Protein AF-X1CWL5-F1 (afdb_monomer_lite)

Foldseek 3Di:
DDDDDDDDDDDDDDDDDDDDDDDDPPDPPPPPDDDDALAFFWWKAFPQQRFIDTEGADDDPVNLLRFKYWHPPFDDAPDPGDTDIDHACPDNVNRCVCVVVDDPPGWMWTGGPVDIDID

pLDDT: mean 70.21, std 20.64, range [24.77, 90.0]

Radius of gyration: 17.89 Å; chains: 1; bounding box: 37×39×47 Å

Sequence (119 aa):
QEKLIQVSVIETPKEETEEEKPEEETTELEVIEPPELGEAFGTIEIPAIDLKGIIYEGTEKPILKNGPGHIVGTTIPGRVGTCAISGHRTTYGAPFNKLDELFPGDKIIIETKIITKIF

InterPro domains:
  IPR005754 Sortase family [PF04203] (44-112)
  IPR005754 Sortase family [TIGR01076] (42-111)
  IPR023365 Sortase domain superfamily [G3DSA:2.40.260.10] (1-118)
  IPR023365 Sortase domain superfamily [SSF63817] (34-113)
  IPR042003 Sortase E [cd05830] (38-106)

Structure (mmCIF, N/CA/C/O backbone):
data_AF-X1CWL5-F1
#
_entry.id   AF-X1CWL5-F1
#
loop_
_atom_site.group_PDB
_atom_site.id
_atom_site.type_symbol
_atom_site.label_atom_id
_atom_site.label_alt_id
_atom_site.label_comp_id
_atom_site.label_asym_id
_atom_site.label_entity_id
_atom_site.label_seq_id
_atom_site.pdbx_PDB_ins_code
_atom_site.Cartn_x
_atom_site.Cartn_y
_atom_site.Cartn_z
_atom_site.occupancy
_atom_site.B_iso_or_equiv
_atom_site.auth_seq_id
_atom_site.auth_comp_id
_atom_site.auth_asym_id
_atom_site.auth_atom_id
_atom_site.pdbx_PDB_model_num
ATOM 1 N N . GLN A 1 1 ? -0.705 -24.514 7.207 1.00 35.69 1 GLN A N 1
ATOM 2 C CA . GLN A 1 1 ? -2.087 -24.278 6.749 1.00 35.69 1 GLN A CA 1
ATOM 3 C C . GLN A 1 1 ? -2.084 -22.961 6.000 1.00 35.69 1 GLN A C 1
ATOM 5 O O . GLN A 1 1 ? -2.079 -21.915 6.628 1.00 35.69 1 GLN A O 1
ATOM 10 N N . GLU A 1 2 ? -1.999 -23.017 4.677 1.00 31.73 2 GLU A N 1
ATOM 11 C CA . GLU A 1 2 ? -2.087 -21.853 3.794 1.00 31.73 2 GLU A CA 1
ATOM 12 C C . GLU A 1 2 ? -3.349 -22.049 2.964 1.00 31.73 2 GLU A C 1
ATOM 14 O O . GLU A 1 2 ? -3.494 -23.045 2.255 1.00 31.73 2 GLU A O 1
ATOM 19 N N . LYS A 1 3 ? -4.322 -21.159 3.153 1.00 24.77 3 LYS A N 1
ATOM 20 C CA . LYS A 1 3 ? -5.609 -21.222 2.468 1.00 24.77 3 LYS A CA 1
ATOM 21 C C . LYS A 1 3 ? -5.500 -20.364 1.213 1.00 24.77 3 LYS A C 1
ATOM 23 O O . LYS A 1 3 ? -5.749 -19.165 1.245 1.00 24.77 3 LYS A O 1
ATOM 28 N N . LEU A 1 4 ? -5.063 -20.997 0.130 1.00 25.23 4 LEU A N 1
ATOM 29 C CA . LEU A 1 4 ? -5.112 -20.443 -1.215 1.00 25.23 4 LEU A CA 1
ATOM 30 C C . LEU A 1 4 ? -6.575 -20.479 -1.674 1.00 25.23 4 LEU A C 1
ATOM 32 O O . LEU A 1 4 ? -7.150 -21.556 -1.827 1.00 25.23 4 LEU A O 1
ATOM 36 N N . ILE A 1 5 ? -7.199 -19.315 -1.843 1.00 26.83 5 ILE A N 1
ATOM 37 C CA . ILE A 1 5 ? -8.538 -19.229 -2.430 1.00 26.83 5 ILE A CA 1
ATOM 38 C C . ILE A 1 5 ? -8.346 -19.159 -3.945 1.00 26.83 5 ILE A C 1
ATOM 40 O O . ILE A 1 5 ? -8.116 -18.093 -4.505 1.00 26.83 5 ILE A O 1
ATOM 44 N N . GLN A 1 6 ? -8.379 -20.322 -4.597 1.00 25.75 6 GLN A N 1
ATOM 45 C CA . GLN A 1 6 ? -8.544 -20.414 -6.044 1.00 25.75 6 GLN A CA 1
ATOM 46 C C . GLN A 1 6 ? -10.032 -20.263 -6.362 1.00 25.75 6 GLN A C 1
ATOM 48 O O . GLN A 1 6 ? -10.840 -21.091 -5.945 1.00 25.75 6 GLN A O 1
ATOM 53 N N . VAL A 1 7 ? -10.394 -19.209 -7.092 1.00 31.45 7 VAL A N 1
ATOM 54 C CA . VAL A 1 7 ? -11.713 -19.102 -7.723 1.00 31.45 7 VAL A CA 1
ATOM 55 C C . VAL A 1 7 ? -11.551 -19.550 -9.170 1.00 31.45 7 VAL A C 1
ATOM 57 O O . VAL A 1 7 ? -10.977 -18.847 -9.996 1.00 31.45 7 VAL A O 1
ATOM 60 N N . SER A 1 8 ? -12.006 -20.769 -9.443 1.00 28.31 8 SER A N 1
ATOM 61 C CA . SER A 1 8 ? -12.115 -21.364 -10.773 1.00 28.31 8 SER A CA 1
ATOM 62 C C . SER A 1 8 ? -13.434 -20.954 -11.425 1.00 28.31 8 SER A C 1
ATOM 64 O O . SER A 1 8 ? -14.490 -21.172 -10.829 1.00 28.31 8 SER A O 1
ATOM 66 N N . VAL A 1 9 ? -13.388 -20.453 -12.660 1.00 30.98 9 VAL A N 1
ATOM 67 C CA . VAL A 1 9 ? -14.567 -20.370 -13.530 1.00 30.98 9 VAL A CA 1
ATOM 68 C C . VAL A 1 9 ? -14.250 -21.091 -14.845 1.00 30.98 9 VAL A C 1
ATOM 70 O O . VAL A 1 9 ? -13.409 -20.665 -15.626 1.00 30.98 9 VAL A O 1
ATOM 73 N N . ILE A 1 10 ? -14.885 -22.259 -14.944 1.00 33.41 10 ILE A N 1
ATOM 74 C CA . ILE A 1 10 ? -15.238 -23.135 -16.073 1.00 33.41 10 ILE A CA 1
ATOM 75 C C . ILE A 1 10 ? -15.185 -22.536 -17.496 1.00 33.41 10 ILE A C 1
ATOM 77 O O . ILE A 1 10 ? -15.590 -21.402 -17.728 1.00 33.41 10 ILE A O 1
ATOM 81 N N . GLU A 1 11 ? -14.709 -23.374 -18.429 1.00 36.50 11 GLU A N 1
ATOM 82 C CA . GLU A 1 11 ? -14.412 -23.117 -19.848 1.00 36.50 11 GLU A CA 1
ATOM 83 C C . GLU A 1 11 ? -15.627 -22.808 -20.757 1.00 36.50 11 GLU A C 1
ATOM 85 O O . GLU A 1 11 ? -16.784 -23.059 -20.431 1.00 36.50 11 GLU A O 1
ATOM 90 N N . THR A 1 12 ? -15.273 -22.258 -21.922 1.00 42.12 12 THR A N 1
ATOM 91 C CA . THR A 1 12 ? -16.013 -21.577 -23.005 1.00 42.12 12 THR A CA 1
ATOM 92 C C . THR A 1 12 ? -16.967 -22.461 -23.841 1.00 42.12 12 THR A C 1
ATOM 94 O O . THR A 1 12 ? -16.953 -23.686 -23.710 1.00 42.12 12 THR A O 1
ATOM 97 N N . PRO A 1 13 ? -17.789 -21.873 -24.748 1.00 41.81 13 PRO A N 1
ATOM 98 C CA . PRO A 1 13 ? -17.343 -21.827 -26.154 1.00 41.81 13 PRO A CA 1
ATOM 99 C C . PRO A 1 13 ? -17.772 -20.581 -26.982 1.00 41.81 13 PRO A C 1
ATOM 101 O O . PRO A 1 13 ? -18.906 -20.131 -26.915 1.00 41.81 13 PRO A O 1
ATOM 104 N N . LYS A 1 14 ? -16.818 -20.083 -27.790 1.00 38.75 14 LYS A N 1
ATOM 105 C CA . LYS A 1 14 ? -16.878 -19.732 -29.234 1.00 38.75 14 LYS A CA 1
ATOM 106 C C . LYS A 1 14 ? -18.135 -19.042 -29.824 1.00 38.75 14 LYS A C 1
ATOM 108 O O . LYS A 1 14 ? -19.153 -19.701 -29.940 1.00 38.75 14 LYS A O 1
ATOM 113 N N . GLU A 1 15 ? -17.988 -17.829 -30.380 1.00 34.06 15 GLU A N 1
ATOM 114 C CA . GLU A 1 15 ? -18.223 -17.488 -31.811 1.00 34.06 15 GLU A CA 1
ATOM 115 C C . GLU A 1 15 ? -18.034 -15.986 -32.111 1.00 34.06 15 GLU A C 1
ATOM 117 O O . GLU A 1 15 ? -18.063 -15.146 -31.217 1.00 34.06 15 GLU A O 1
ATOM 122 N N . GLU A 1 16 ? -17.733 -15.698 -33.378 1.00 41.88 16 GLU A N 1
ATOM 123 C CA . GLU A 1 16 ? -17.438 -14.390 -33.964 1.00 41.88 16 GLU A CA 1
ATOM 124 C C . GLU A 1 16 ? -18.689 -13.501 -34.137 1.00 41.88 16 GLU A C 1
ATOM 126 O O . GLU A 1 16 ? -19.782 -13.998 -34.388 1.00 41.88 16 GLU A O 1
ATOM 131 N N . THR A 1 17 ? -18.427 -12.191 -34.218 1.00 33.41 17 THR A N 1
ATOM 132 C CA . THR A 1 17 ? -19.134 -11.174 -35.030 1.00 33.41 17 THR A CA 1
ATOM 133 C C . THR A 1 17 ? -20.307 -10.386 -34.421 1.00 33.41 17 THR A C 1
ATOM 135 O O . THR A 1 17 ? -21.247 -10.930 -33.857 1.00 33.41 17 THR A O 1
ATOM 138 N N . GLU A 1 18 ? -20.212 -9.078 -34.703 1.00 40.34 18 GLU A N 1
ATOM 139 C CA . GLU A 1 18 ? -21.235 -8.024 -34.795 1.00 40.34 18 GLU A CA 1
ATOM 140 C C . GLU A 1 18 ? -21.598 -7.189 -33.552 1.00 40.34 18 GLU A C 1
ATOM 142 O O . GLU A 1 18 ? -22.319 -7.595 -32.649 1.00 40.34 18 GLU A O 1
ATOM 147 N N . GLU A 1 19 ? -21.018 -5.979 -33.572 1.00 49.84 19 GLU A N 1
ATOM 148 C CA . GLU A 1 19 ? -21.631 -4.667 -33.327 1.00 49.84 19 GLU A CA 1
ATOM 149 C C . GLU A 1 19 ? -22.861 -4.600 -32.414 1.00 49.84 19 GLU A C 1
ATOM 151 O O . GLU A 1 19 ? -23.951 -4.947 -32.838 1.00 49.84 19 GLU A O 1
ATOM 156 N N . GLU A 1 20 ? -22.715 -3.930 -31.266 1.00 37.00 20 GLU A N 1
ATOM 157 C CA . GLU A 1 20 ? -23.565 -2.775 -30.943 1.00 37.00 20 GLU A CA 1
ATOM 158 C C . GLU A 1 20 ? -22.754 -1.727 -30.156 1.00 37.00 20 GLU A C 1
ATOM 160 O O . GLU A 1 20 ? -22.264 -1.959 -29.050 1.00 37.00 20 GLU A O 1
ATOM 165 N N . LYS A 1 21 ? -22.600 -0.551 -30.773 1.00 49.97 21 LYS A N 1
ATOM 166 C CA . LYS A 1 21 ? -22.225 0.719 -30.136 1.00 49.97 21 LYS A CA 1
ATOM 167 C C . LYS A 1 21 ? -23.405 1.177 -29.259 1.00 49.97 21 LYS A C 1
ATOM 169 O O . LYS A 1 21 ? -24.542 1.100 -29.714 1.00 49.97 21 LYS A O 1
ATOM 174 N N . PRO A 1 22 ? -23.153 1.733 -28.064 1.00 44.97 22 PRO A N 1
ATOM 175 C CA . PRO A 1 22 ? -23.610 3.109 -27.822 1.00 44.97 22 PRO A CA 1
ATOM 176 C C . PRO A 1 22 ? -22.442 3.962 -27.294 1.00 44.97 22 PRO A C 1
ATOM 178 O O . PRO A 1 22 ? -21.706 3.555 -26.403 1.00 44.97 22 PRO A O 1
ATOM 181 N N . GLU A 1 23 ? -22.072 5.028 -28.009 1.00 44.66 23 GLU A N 1
ATOM 182 C CA . GLU A 1 23 ? -22.420 6.417 -27.642 1.00 44.66 23 GLU A CA 1
ATOM 183 C C . GLU A 1 23 ? -21.628 6.857 -26.402 1.00 44.66 23 GLU A C 1
ATOM 185 O O . GLU A 1 23 ? -22.008 6.628 -25.264 1.00 44.66 23 GLU A O 1
ATOM 190 N N . GLU A 1 24 ? -20.374 7.273 -26.594 1.00 50.31 24 GLU A N 1
ATOM 191 C CA . GLU A 1 24 ? -20.020 8.703 -26.686 1.00 50.31 24 GLU A CA 1
ATOM 192 C C . GLU A 1 24 ? -20.674 9.558 -25.593 1.00 50.31 24 GLU A C 1
ATOM 194 O O . GLU A 1 24 ? -21.470 10.453 -25.853 1.00 50.31 24 GLU A O 1
ATOM 199 N N . GLU A 1 25 ? -20.245 9.333 -24.355 1.00 39.19 25 GLU A N 1
ATOM 200 C CA . GLU A 1 25 ? -20.142 10.418 -23.390 1.00 39.19 25 GLU A CA 1
ATOM 201 C C . GLU A 1 25 ? -18.679 10.873 -23.407 1.00 39.19 25 GLU A C 1
ATOM 203 O O . GLU A 1 25 ? -17.790 10.251 -22.821 1.00 39.19 25 GLU A O 1
ATOM 208 N N . THR A 1 26 ? -18.408 11.914 -24.198 1.00 37.09 26 THR A N 1
ATOM 209 C CA . THR A 1 26 ? -17.125 12.619 -24.267 1.00 37.09 26 THR A CA 1
ATOM 210 C C . THR A 1 26 ? -16.785 13.186 -22.894 1.00 37.09 26 THR A C 1
ATOM 212 O O . THR A 1 26 ? -17.050 14.347 -22.600 1.00 37.09 26 THR A O 1
ATOM 215 N N . THR A 1 27 ? -16.195 12.359 -22.039 1.00 40.28 27 THR A N 1
ATOM 216 C CA . THR A 1 27 ? -15.342 12.850 -20.965 1.00 40.28 27 THR A CA 1
ATOM 217 C C . THR A 1 27 ? -13.958 12.914 -21.574 1.00 40.28 27 THR A C 1
ATOM 219 O O . THR A 1 27 ? -13.447 11.887 -22.018 1.00 40.28 27 THR A O 1
ATOM 222 N N . GLU A 1 28 ? -13.396 14.115 -21.680 1.00 42.97 28 GLU A N 1
ATOM 223 C CA . GLU A 1 28 ? -12.012 14.344 -22.086 1.00 42.97 28 GLU A CA 1
ATOM 224 C C . GLU A 1 28 ? -11.113 13.397 -21.280 1.00 42.97 28 GLU A C 1
ATOM 226 O O . GLU A 1 28 ? -10.837 13.613 -20.100 1.00 42.97 28 GLU A O 1
ATOM 231 N N . LEU A 1 29 ? -10.729 12.273 -21.888 1.00 49.59 29 LEU A N 1
ATOM 232 C CA . LEU A 1 29 ? -9.746 11.381 -21.311 1.00 49.59 29 LEU A CA 1
ATOM 233 C C . LEU A 1 29 ? -8.443 12.164 -21.386 1.00 49.59 29 LEU A C 1
ATOM 235 O O . LEU A 1 29 ? -7.819 12.210 -22.445 1.00 49.59 29 LEU A O 1
ATOM 239 N N . GLU A 1 30 ? -8.044 12.792 -20.277 1.00 48.66 30 GLU A N 1
ATOM 240 C CA . GLU A 1 30 ? -6.637 13.111 -20.068 1.00 48.66 30 GLU A CA 1
ATOM 241 C C . GLU A 1 30 ? -5.858 11.871 -20.501 1.00 48.66 30 GLU A C 1
ATOM 243 O O . GLU A 1 30 ? -6.112 10.758 -20.021 1.00 48.66 30 GLU A O 1
ATOM 248 N N . VAL A 1 31 ? -4.988 12.041 -21.495 1.00 47.06 31 VAL A N 1
ATOM 249 C CA . VAL A 1 31 ? -4.064 10.997 -21.920 1.00 47.06 31 VAL A CA 1
ATOM 250 C C . VAL A 1 31 ? -3.056 10.892 -20.788 1.00 47.06 31 VAL A C 1
ATOM 252 O O . VAL A 1 31 ? -2.027 11.557 -20.781 1.00 47.06 31 VAL A O 1
ATOM 255 N N . ILE A 1 32 ? -3.429 10.147 -19.752 1.00 57.72 32 ILE A N 1
ATOM 256 C CA . ILE A 1 32 ? -2.548 9.873 -18.633 1.00 57.72 32 ILE A CA 1
ATOM 257 C C . ILE A 1 32 ? -1.563 8.843 -19.161 1.00 57.72 32 ILE A C 1
ATOM 259 O O . ILE A 1 32 ? -1.937 7.685 -19.369 1.00 57.72 32 ILE A O 1
ATOM 263 N N . GLU A 1 33 ? -0.333 9.268 -19.437 1.00 63.00 33 GLU A N 1
ATOM 264 C CA . GLU A 1 33 ? 0.732 8.310 -19.704 1.00 63.00 33 GLU A CA 1
ATOM 265 C C . GLU A 1 33 ? 0.845 7.384 -18.485 1.00 63.00 33 GLU A C 1
ATOM 267 O O . GLU A 1 33 ? 0.912 7.870 -17.348 1.00 63.00 33 GLU A O 1
ATOM 272 N N . PRO A 1 34 ? 0.776 6.055 -18.681 1.00 65.88 34 PRO A N 1
ATOM 273 C CA . PRO A 1 34 ? 0.968 5.133 -17.579 1.00 65.88 34 PRO A CA 1
ATOM 274 C C . PRO A 1 34 ? 2.381 5.348 -17.018 1.00 65.88 34 PRO A C 1
ATOM 276 O O . PRO A 1 34 ? 3.317 5.497 -17.806 1.00 65.88 34 PRO A O 1
ATOM 279 N N . PRO A 1 35 ? 2.547 5.382 -15.686 1.00 73.25 35 PRO A N 1
ATOM 280 C CA . PRO A 1 35 ? 3.864 5.546 -15.087 1.00 73.25 35 PRO A CA 1
ATOM 281 C C . PRO A 1 35 ? 4.808 4.440 -15.562 1.00 73.25 35 PRO A C 1
ATOM 283 O O . PRO A 1 35 ? 4.385 3.317 -15.850 1.00 73.25 35 PRO A O 1
ATOM 286 N N . GLU A 1 36 ? 6.096 4.757 -15.665 1.00 82.69 36 GLU A N 1
ATOM 287 C CA . GLU A 1 36 ? 7.089 3.768 -16.073 1.00 82.69 36 GLU A CA 1
ATOM 288 C C . GLU A 1 36 ? 7.328 2.740 -14.959 1.00 82.69 36 GLU A C 1
ATOM 290 O O . GLU A 1 36 ? 7.196 3.034 -13.769 1.00 82.69 36 GLU A O 1
ATOM 295 N N . LEU A 1 37 ? 7.732 1.522 -15.335 1.00 83.38 37 LEU A N 1
ATOM 296 C CA . LEU A 1 37 ? 8.083 0.470 -14.378 1.00 83.38 37 LEU A CA 1
ATOM 297 C C . LEU A 1 37 ? 9.123 0.964 -13.360 1.00 83.38 37 LEU A C 1
ATOM 299 O O . LEU A 1 37 ? 10.228 1.372 -13.715 1.00 83.38 37 LEU A O 1
ATOM 303 N N . GLY A 1 38 ? 8.783 0.862 -12.077 1.00 80.94 38 GLY A N 1
ATOM 304 C CA . GLY A 1 38 ? 9.617 1.286 -10.956 1.00 80.94 38 GLY A CA 1
ATOM 305 C C . GLY A 1 38 ? 9.498 2.767 -10.590 1.00 80.94 38 GLY A C 1
ATOM 306 O O . GLY A 1 38 ? 10.108 3.175 -9.598 1.00 80.94 38 GLY A O 1
ATOM 307 N N . GLU A 1 39 ? 8.720 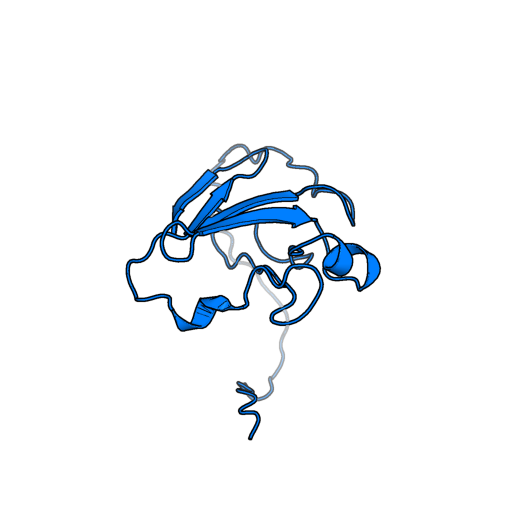3.571 -11.320 1.00 87.31 39 GLU A N 1
ATOM 308 C CA . GLU A 1 39 ? 8.436 4.957 -10.942 1.00 87.31 39 GLU A CA 1
ATOM 309 C C . GLU A 1 39 ? 7.478 5.016 -9.742 1.00 87.31 39 GLU A C 1
ATOM 311 O O . GLU A 1 39 ? 6.691 4.102 -9.500 1.00 87.31 39 GLU A O 1
ATOM 316 N N . ALA A 1 40 ? 7.529 6.105 -8.972 1.00 85.44 40 ALA A N 1
ATOM 317 C CA . ALA A 1 40 ? 6.551 6.372 -7.927 1.00 85.44 40 ALA A CA 1
ATOM 318 C C . ALA A 1 40 ? 5.166 6.635 -8.547 1.00 85.44 40 ALA A C 1
ATOM 320 O O . ALA A 1 40 ? 4.923 7.683 -9.146 1.00 85.44 40 ALA A O 1
ATOM 321 N N . PHE A 1 41 ? 4.260 5.682 -8.350 1.00 85.19 41 PHE A N 1
ATOM 322 C CA . PHE A 1 41 ? 2.863 5.734 -8.770 1.00 85.19 41 PHE A CA 1
ATOM 323 C C . PHE A 1 41 ? 2.046 6.690 -7.888 1.00 85.19 41 PHE A C 1
ATOM 325 O O . PHE A 1 41 ? 1.209 7.460 -8.364 1.00 85.19 41 PHE A O 1
ATOM 332 N N . GLY A 1 42 ? 2.303 6.652 -6.580 1.00 88.06 42 GLY A N 1
ATOM 333 C CA . GLY A 1 42 ? 1.551 7.420 -5.599 1.00 88.06 42 GLY A CA 1
ATOM 334 C C . GLY A 1 42 ? 1.928 7.079 -4.166 1.00 88.06 42 GLY A C 1
ATOM 335 O O . GLY A 1 42 ? 2.973 6.485 -3.904 1.00 88.06 42 GLY A O 1
ATOM 336 N N . THR A 1 43 ? 1.065 7.436 -3.230 1.00 89.50 43 THR A N 1
ATOM 337 C CA . THR A 1 43 ? 1.174 7.103 -1.813 1.00 89.50 43 THR A CA 1
ATOM 338 C C . THR A 1 43 ? -0.061 6.347 -1.351 1.00 89.50 43 THR A C 1
ATOM 340 O O . THR A 1 43 ? -1.152 6.478 -1.905 1.00 89.50 43 THR A O 1
ATOM 343 N N . ILE A 1 44 ? 0.128 5.531 -0.321 1.00 87.88 44 ILE A N 1
ATOM 344 C CA . ILE A 1 44 ? -0.943 4.856 0.401 1.00 87.88 44 ILE A CA 1
ATOM 345 C C . ILE A 1 44 ? -0.861 5.216 1.875 1.00 87.88 44 ILE A C 1
ATOM 347 O O . ILE A 1 44 ? 0.214 5.169 2.479 1.00 87.88 44 ILE A O 1
ATOM 351 N N . GLU A 1 45 ? -2.011 5.544 2.447 1.00 89.31 45 GLU A N 1
ATOM 352 C CA . GLU A 1 45 ? -2.188 5.797 3.866 1.00 89.31 45 GLU A CA 1
ATOM 353 C C . GLU A 1 45 ? -3.385 5.011 4.405 1.00 89.31 45 GLU A C 1
ATOM 355 O O . GLU A 1 45 ? -4.484 5.054 3.852 1.00 89.31 45 GLU A O 1
ATOM 360 N N . ILE A 1 46 ? -3.171 4.299 5.511 1.00 89.06 46 ILE A N 1
ATOM 361 C CA . ILE A 1 46 ? -4.230 3.609 6.251 1.00 89.06 46 ILE A CA 1
ATOM 362 C C . ILE A 1 46 ? -4.113 4.018 7.725 1.00 89.06 46 ILE A C 1
ATOM 364 O O . ILE A 1 46 ? -3.316 3.427 8.463 1.00 89.06 46 ILE A O 1
ATOM 368 N N . PRO A 1 47 ? -4.884 5.030 8.175 1.00 89.12 47 PRO A N 1
ATOM 369 C CA . PRO A 1 47 ? -4.746 5.593 9.519 1.00 89.12 47 PRO A CA 1
ATOM 370 C C . PRO A 1 47 ? -4.995 4.583 10.643 1.00 89.12 47 PRO A C 1
ATOM 372 O O . PRO A 1 47 ? -4.364 4.672 11.691 1.00 89.12 47 PRO A O 1
ATOM 375 N N . ALA A 1 48 ? -5.883 3.609 10.422 1.00 85.00 48 ALA A N 1
ATOM 376 C CA . ALA A 1 48 ? -6.248 2.602 11.420 1.00 85.00 48 ALA A CA 1
ATOM 377 C C . ALA A 1 48 ? -5.058 1.733 11.870 1.00 85.00 48 ALA A C 1
ATOM 379 O O . ALA A 1 48 ? -5.024 1.288 13.013 1.00 85.00 48 ALA A O 1
ATOM 380 N N . ILE A 1 49 ? -4.066 1.538 10.995 1.00 86.31 49 ILE A N 1
ATOM 381 C CA . ILE A 1 49 ? -2.889 0.693 11.253 1.00 86.31 49 ILE A CA 1
ATOM 382 C C . ILE A 1 49 ? -1.567 1.474 11.218 1.00 86.31 49 ILE A C 1
ATOM 384 O O . ILE A 1 49 ? -0.494 0.866 11.259 1.00 86.31 49 ILE A O 1
ATOM 388 N N . ASP A 1 50 ? -1.648 2.809 11.160 1.00 87.06 50 ASP A N 1
ATOM 389 C CA . ASP A 1 50 ? -0.511 3.731 11.025 1.00 87.06 50 ASP A CA 1
ATOM 390 C C . ASP A 1 50 ? 0.400 3.389 9.829 1.00 87.06 50 ASP A C 1
ATOM 392 O O . ASP A 1 50 ? 1.629 3.417 9.900 1.00 87.06 50 ASP A O 1
ATOM 396 N N . LEU A 1 51 ? -0.216 3.003 8.708 1.00 86.25 51 LEU A N 1
ATOM 397 C CA . LEU A 1 51 ? 0.502 2.700 7.474 1.00 86.25 51 LEU A CA 1
ATOM 398 C C . LEU A 1 51 ? 0.618 3.969 6.642 1.00 86.25 51 LEU A C 1
ATOM 400 O O . LEU A 1 51 ? -0.396 4.564 6.286 1.00 86.25 51 LEU A O 1
ATOM 404 N N . LYS A 1 52 ? 1.851 4.329 6.276 1.00 88.69 52 LYS A N 1
ATOM 405 C CA . LYS A 1 52 ? 2.157 5.309 5.226 1.00 88.69 52 LYS A CA 1
ATOM 406 C C . LYS A 1 52 ? 3.274 4.768 4.343 1.00 88.69 52 LYS A C 1
ATOM 408 O O . LYS A 1 52 ? 4.303 4.329 4.854 1.00 88.69 52 LYS A O 1
ATOM 413 N N . GLY A 1 53 ? 3.083 4.783 3.029 1.00 86.56 53 GLY A N 1
ATOM 414 C CA . GLY A 1 53 ? 4.065 4.244 2.090 1.00 86.56 53 GLY A CA 1
ATOM 415 C C . GLY A 1 53 ? 3.958 4.839 0.695 1.00 86.56 53 GLY A C 1
ATOM 416 O O . GLY A 1 53 ? 2.925 5.387 0.318 1.00 86.56 53 GLY A O 1
ATOM 417 N N . ILE A 1 54 ? 5.041 4.716 -0.068 1.00 88.62 54 ILE A N 1
ATOM 418 C CA . ILE A 1 54 ? 5.082 5.065 -1.490 1.00 88.62 54 ILE A CA 1
ATOM 419 C C . ILE A 1 54 ? 4.741 3.808 -2.288 1.00 88.62 54 ILE A C 1
ATOM 421 O O . ILE A 1 54 ? 5.334 2.755 -2.059 1.00 88.62 54 ILE A O 1
ATOM 425 N N . ILE A 1 55 ? 3.788 3.926 -3.205 1.00 87.88 55 ILE A N 1
ATOM 426 C CA . ILE A 1 55 ? 3.465 2.907 -4.199 1.00 87.88 55 ILE A CA 1
ATOM 427 C C . ILE A 1 55 ? 4.341 3.154 -5.428 1.00 87.88 55 ILE A C 1
ATOM 429 O O . ILE A 1 55 ? 4.419 4.280 -5.921 1.00 87.88 55 ILE A O 1
ATOM 433 N N . TYR A 1 56 ? 4.949 2.096 -5.947 1.00 89.94 56 TYR A N 1
ATOM 434 C CA . TYR A 1 56 ? 5.698 2.101 -7.201 1.00 89.94 56 TYR A CA 1
ATOM 435 C C . TYR A 1 56 ? 4.909 1.403 -8.310 1.00 89.94 56 TYR A C 1
ATOM 437 O O . TYR A 1 56 ? 4.104 0.525 -8.022 1.00 89.94 56 TYR A O 1
ATOM 445 N N . GLU A 1 57 ? 5.122 1.746 -9.575 1.00 87.06 57 GLU A N 1
ATOM 446 C CA . GLU A 1 57 ? 4.545 0.984 -10.685 1.00 87.06 57 GLU A CA 1
ATOM 447 C C . GLU A 1 57 ? 5.294 -0.341 -10.858 1.00 87.06 57 GLU A C 1
ATOM 449 O O . GLU A 1 57 ? 6.518 -0.361 -10.981 1.00 87.06 57 GLU A O 1
ATOM 454 N N . GLY A 1 58 ? 4.572 -1.458 -10.900 1.00 86.19 58 GLY A N 1
ATOM 455 C CA . GLY A 1 58 ? 5.143 -2.780 -11.125 1.00 86.19 58 GLY A CA 1
ATOM 456 C C . GLY A 1 58 ? 5.354 -3.609 -9.860 1.00 86.19 58 GLY A C 1
ATOM 457 O O . GLY A 1 58 ? 5.576 -3.117 -8.756 1.00 86.19 58 GLY A O 1
ATOM 458 N N . THR A 1 59 ? 5.312 -4.929 -10.037 1.00 85.00 59 THR A N 1
ATOM 459 C CA . THR A 1 59 ? 5.416 -5.914 -8.946 1.00 85.00 59 THR A CA 1
ATOM 460 C C . THR A 1 59 ? 6.645 -6.804 -9.057 1.00 85.00 59 THR A C 1
ATOM 462 O O . THR A 1 59 ? 6.675 -7.927 -8.548 1.00 85.00 59 THR A O 1
ATOM 465 N N . GLU A 1 60 ? 7.673 -6.338 -9.758 1.00 84.44 60 GLU A N 1
ATOM 466 C CA . GLU A 1 60 ? 8.921 -7.075 -9.868 1.00 84.44 60 GLU A CA 1
ATOM 467 C C . GLU A 1 60 ? 9.687 -7.054 -8.540 1.00 84.44 60 GLU A C 1
ATOM 469 O O . GLU A 1 60 ? 9.639 -6.092 -7.775 1.00 84.44 60 GLU A O 1
ATOM 474 N N . LYS A 1 61 ? 10.460 -8.112 -8.270 1.00 81.69 61 LYS A N 1
ATOM 475 C CA . LYS A 1 61 ? 11.274 -8.233 -7.047 1.00 81.69 61 LYS A CA 1
ATOM 476 C C . LYS A 1 61 ? 12.131 -6.998 -6.716 1.00 81.69 61 LYS A C 1
ATOM 478 O O . LYS A 1 61 ? 12.177 -6.655 -5.538 1.00 81.69 61 LYS A O 1
ATOM 483 N N . PRO A 1 62 ? 12.855 -6.355 -7.657 1.00 83.94 62 PRO A N 1
ATOM 484 C CA . PRO A 1 62 ? 13.626 -5.154 -7.330 1.00 83.94 62 PRO A CA 1
ATOM 485 C C . PRO A 1 62 ? 12.749 -3.964 -6.915 1.00 83.94 62 PRO A C 1
ATOM 487 O O . PRO A 1 62 ? 13.193 -3.170 -6.094 1.00 83.94 62 PRO A O 1
ATOM 490 N N . ILE A 1 63 ? 11.518 -3.876 -7.422 1.00 81.94 63 ILE A N 1
ATOM 491 C CA . ILE A 1 63 ? 10.569 -2.793 -7.133 1.00 81.94 63 ILE A CA 1
ATOM 492 C C . ILE A 1 63 ? 9.919 -3.018 -5.763 1.00 81.94 63 ILE A C 1
ATOM 494 O O . ILE A 1 63 ? 9.968 -2.143 -4.902 1.00 81.94 63 ILE A O 1
ATOM 498 N N . LEU A 1 64 ? 9.430 -4.237 -5.499 1.00 83.00 64 LEU A N 1
ATOM 499 C CA . LEU A 1 64 ? 8.780 -4.595 -4.229 1.00 83.00 64 LEU A CA 1
ATOM 500 C C . LEU A 1 64 ? 9.709 -4.521 -3.005 1.00 83.00 64 LEU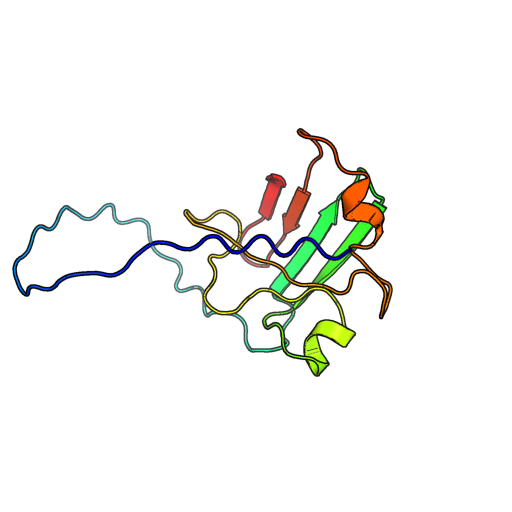 A C 1
ATOM 502 O O . LEU A 1 64 ? 9.241 -4.470 -1.868 1.00 83.00 64 LEU A O 1
ATOM 506 N N . LYS A 1 65 ? 11.031 -4.496 -3.217 1.00 79.69 65 LYS A N 1
ATOM 507 C CA . LYS A 1 65 ? 12.012 -4.214 -2.156 1.00 79.69 65 LYS A CA 1
ATOM 508 C C . LYS A 1 65 ? 11.915 -2.788 -1.620 1.00 79.69 65 LYS A C 1
ATOM 510 O O . LYS A 1 65 ? 12.258 -2.573 -0.461 1.00 79.69 65 LYS A O 1
ATOM 515 N N . ASN A 1 66 ? 11.497 -1.839 -2.454 1.00 78.56 66 ASN A N 1
ATOM 516 C CA . ASN A 1 66 ? 11.419 -0.424 -2.097 1.00 78.56 66 ASN A CA 1
ATOM 517 C C . ASN A 1 66 ? 10.070 -0.063 -1.464 1.00 78.56 66 ASN A C 1
ATOM 519 O O . ASN A 1 66 ? 9.987 0.917 -0.729 1.00 78.56 66 ASN A O 1
ATOM 523 N N . GLY A 1 67 ? 9.025 -0.856 -1.710 1.00 84.50 67 GLY A N 1
ATOM 524 C CA . GLY A 1 67 ? 7.702 -0.634 -1.141 1.00 84.50 67 GLY A CA 1
ATOM 525 C C . GLY A 1 67 ? 6.605 -1.401 -1.878 1.00 84.50 67 GLY A C 1
ATOM 526 O O . GLY A 1 67 ? 6.897 -2.294 -2.674 1.00 84.50 67 GLY A O 1
ATOM 527 N N . PRO A 1 68 ? 5.333 -1.080 -1.602 1.00 86.12 68 PRO A N 1
ATOM 528 C CA . PRO A 1 68 ? 4.205 -1.597 -2.363 1.00 86.12 68 PRO A CA 1
ATOM 529 C C . PRO A 1 68 ? 4.311 -1.268 -3.859 1.00 86.12 68 PRO A C 1
ATOM 531 O O . PRO A 1 68 ? 4.750 -0.184 -4.233 1.00 86.12 68 PRO A O 1
ATOM 534 N N . GLY A 1 69 ? 3.883 -2.197 -4.707 1.00 87.56 69 GLY A N 1
ATOM 535 C CA . GLY A 1 69 ? 3.877 -2.080 -6.159 1.00 87.56 69 GLY A CA 1
ATOM 536 C C . GLY A 1 69 ? 2.465 -2.186 -6.734 1.00 87.56 69 GLY A C 1
ATOM 537 O O . GLY A 1 69 ? 1.732 -3.112 -6.386 1.00 87.56 69 GLY A O 1
ATOM 538 N N . HIS A 1 70 ? 2.075 -1.271 -7.613 1.00 88.62 70 HIS A N 1
ATOM 539 C CA . HIS A 1 70 ? 0.862 -1.366 -8.417 1.00 88.62 70 HIS A CA 1
ATOM 540 C C . HIS A 1 70 ? 1.009 -2.476 -9.465 1.00 88.62 70 HIS A C 1
ATOM 542 O O . HIS A 1 70 ? 2.063 -2.638 -10.087 1.00 88.62 70 HIS A O 1
ATOM 548 N N . ILE A 1 71 ? -0.040 -3.278 -9.642 1.00 85.44 71 ILE A N 1
ATOM 549 C CA . ILE A 1 71 ? -0.055 -4.324 -10.662 1.00 85.44 71 ILE A CA 1
ATOM 550 C C . ILE A 1 71 ? -0.304 -3.672 -12.022 1.00 85.44 71 ILE A C 1
ATOM 552 O O . ILE A 1 71 ? -1.397 -3.167 -12.291 1.00 85.44 71 ILE A O 1
ATOM 556 N N . VAL A 1 72 ? 0.703 -3.744 -12.891 1.00 82.56 72 VAL A N 1
ATOM 557 C CA . VAL A 1 72 ? 0.626 -3.241 -14.266 1.00 82.56 72 VAL A CA 1
ATOM 558 C C . VAL A 1 72 ? -0.575 -3.853 -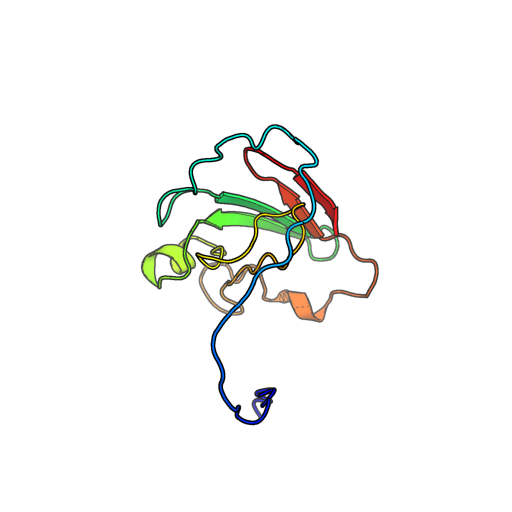14.981 1.00 82.56 72 VAL A C 1
ATOM 560 O O . VAL A 1 72 ? -0.789 -5.066 -14.940 1.00 82.56 72 VAL A O 1
ATOM 563 N N . GLY A 1 73 ? -1.361 -3.009 -15.645 1.00 77.56 73 GLY A N 1
ATOM 564 C CA . GLY A 1 73 ? -2.579 -3.417 -16.346 1.00 77.56 73 GLY A CA 1
ATOM 565 C C . GLY A 1 73 ? -3.833 -3.452 -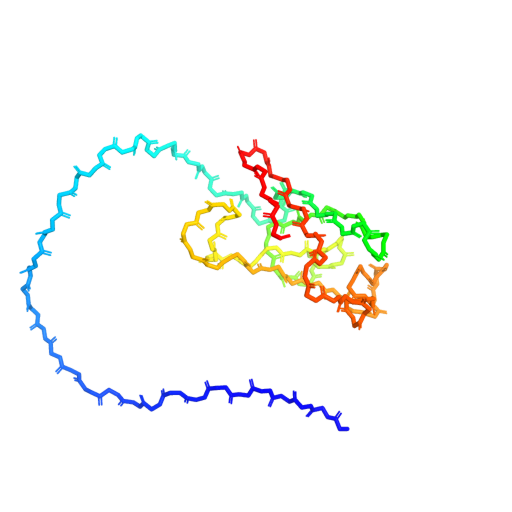15.470 1.00 77.56 73 GLY A C 1
ATOM 566 O O . GLY A 1 73 ? -4.922 -3.663 -16.001 1.00 77.56 73 GLY A O 1
ATOM 567 N N . THR A 1 74 ? -3.715 -3.206 -14.160 1.00 81.31 74 THR A N 1
ATOM 568 C CA . THR A 1 74 ? -4.884 -2.909 -13.320 1.00 81.31 74 THR A CA 1
ATOM 569 C C . THR A 1 74 ? -5.262 -1.434 -13.404 1.00 81.31 74 THR A C 1
ATOM 571 O O . THR A 1 74 ? -4.534 -0.603 -13.950 1.00 81.31 74 THR A O 1
ATOM 574 N N . THR A 1 75 ? -6.482 -1.117 -12.979 1.00 82.19 75 THR A N 1
ATOM 575 C CA . THR A 1 75 ? -7.043 0.224 -13.147 1.00 82.19 75 THR A CA 1
ATOM 576 C C . THR A 1 75 ? -6.433 1.189 -12.131 1.00 82.19 75 THR A C 1
ATOM 578 O O . THR A 1 75 ? -6.165 0.810 -10.999 1.00 82.19 75 THR A O 1
ATOM 581 N N . ILE A 1 76 ? -6.286 2.465 -12.484 1.00 82.06 76 ILE A N 1
ATOM 582 C CA . ILE A 1 76 ? -5.862 3.493 -11.523 1.00 82.06 76 ILE A CA 1
ATOM 583 C C . ILE A 1 76 ? -6.933 3.757 -10.440 1.00 82.06 76 ILE A C 1
ATOM 585 O O . ILE A 1 76 ? -8.134 3.614 -10.710 1.00 82.06 76 ILE A O 1
ATOM 589 N N . PRO A 1 77 ? -6.538 4.187 -9.225 1.00 79.50 77 PRO A N 1
ATOM 590 C CA . PRO A 1 77 ? -7.470 4.586 -8.177 1.00 79.50 77 PRO A CA 1
ATOM 591 C C . PRO A 1 77 ? -8.463 5.642 -8.672 1.00 79.50 77 PRO A C 1
ATOM 593 O O . PRO A 1 77 ? -8.083 6.639 -9.277 1.00 79.50 77 PRO A O 1
ATOM 596 N N . GLY A 1 78 ? -9.750 5.427 -8.400 1.00 74.75 78 GLY A N 1
ATOM 597 C CA . GLY A 1 78 ? -10.814 6.368 -8.757 1.00 74.75 78 GLY A CA 1
ATOM 598 C C . GLY A 1 78 ? -11.445 6.160 -10.135 1.00 74.75 78 GLY A C 1
ATOM 599 O O . GLY A 1 78 ? -12.508 6.729 -10.374 1.00 74.75 78 GLY A O 1
ATOM 600 N N . ARG A 1 79 ? -10.881 5.304 -10.997 1.00 76.69 79 ARG A N 1
ATOM 601 C CA . ARG A 1 79 ? -11.564 4.826 -12.209 1.00 76.69 79 ARG A CA 1
ATOM 602 C C . ARG A 1 79 ? -12.423 3.592 -11.926 1.00 76.69 79 ARG A C 1
ATOM 604 O O . ARG A 1 79 ? -12.209 2.874 -10.951 1.00 76.69 79 ARG A O 1
ATOM 611 N N . VAL A 1 80 ? -13.408 3.358 -12.792 1.00 77.12 80 VAL A N 1
ATOM 612 C CA . VAL A 1 80 ? -14.239 2.147 -12.759 1.00 77.12 80 VAL A CA 1
ATOM 613 C C . VAL A 1 80 ? -13.355 0.938 -13.055 1.00 77.12 80 VAL A C 1
ATOM 615 O O . VAL A 1 80 ? -12.709 0.890 -14.098 1.00 77.12 80 VAL A O 1
ATOM 618 N N . GLY A 1 81 ? -13.319 -0.020 -12.131 1.00 80.44 81 GLY A N 1
ATOM 619 C CA . GLY A 1 81 ? -12.468 -1.203 -12.216 1.00 80.44 81 GLY A CA 1
ATOM 620 C C . GLY A 1 81 ? -11.852 -1.554 -10.866 1.00 80.44 81 GLY A C 1
ATOM 621 O O . GLY A 1 81 ? -12.332 -1.130 -9.813 1.00 80.44 81 GLY A O 1
ATOM 622 N N . THR A 1 82 ? -10.782 -2.343 -10.894 1.00 79.88 82 THR A N 1
ATOM 623 C CA . THR A 1 82 ? -10.032 -2.732 -9.696 1.00 79.88 82 THR A CA 1
ATOM 624 C C . THR A 1 82 ? -8.605 -2.229 -9.819 1.00 79.88 82 THR A C 1
ATOM 626 O O . THR A 1 82 ? -7.911 -2.566 -10.775 1.00 79.88 82 THR A O 1
ATOM 629 N N . CYS A 1 83 ? -8.177 -1.444 -8.832 1.00 83.38 83 CYS A N 1
ATOM 630 C CA . CYS A 1 83 ? -6.776 -1.104 -8.611 1.00 83.38 83 CYS A CA 1
ATOM 631 C C . CYS A 1 83 ? -6.176 -2.146 -7.674 1.00 83.38 83 CYS A C 1
ATOM 633 O O . CYS A 1 83 ? -6.690 -2.338 -6.568 1.00 83.38 83 CYS A O 1
ATOM 635 N N . ALA A 1 84 ? -5.123 -2.833 -8.110 1.00 85.12 84 ALA A N 1
ATOM 636 C CA . ALA A 1 84 ? -4.471 -3.843 -7.293 1.00 85.12 84 ALA A CA 1
ATOM 637 C C . ALA A 1 84 ? -3.064 -3.395 -6.902 1.00 85.12 84 ALA A C 1
ATOM 639 O O . ALA A 1 84 ? -2.238 -3.060 -7.750 1.00 85.12 84 ALA A O 1
ATOM 640 N N . ILE A 1 85 ? -2.788 -3.444 -5.599 1.00 85.56 85 ILE A N 1
ATOM 641 C CA . ILE A 1 85 ? -1.485 -3.133 -5.016 1.00 85.56 85 ILE A CA 1
ATOM 642 C C . ILE A 1 85 ? -0.941 -4.395 -4.349 1.00 85.56 85 ILE A C 1
ATOM 644 O O . ILE A 1 85 ? -1.622 -5.042 -3.555 1.00 85.56 85 ILE A O 1
ATOM 648 N N . SER A 1 86 ? 0.300 -4.739 -4.665 1.00 84.06 86 SER A N 1
ATOM 649 C CA . SER A 1 86 ? 1.049 -5.835 -4.061 1.00 84.06 86 SER A CA 1
ATOM 650 C C . SER A 1 86 ? 2.099 -5.292 -3.103 1.00 84.06 86 SER A C 1
ATOM 652 O O . SER A 1 86 ? 2.662 -4.228 -3.324 1.00 84.06 86 SER A O 1
ATOM 654 N N . GLY A 1 87 ? 2.407 -6.010 -2.029 1.00 83.38 87 GLY A N 1
ATOM 655 C CA . GLY A 1 87 ? 3.460 -5.606 -1.105 1.00 83.38 87 GLY A CA 1
ATOM 656 C C . GLY A 1 87 ? 3.826 -6.713 -0.132 1.00 83.38 87 GLY A C 1
ATOM 657 O O . GLY A 1 87 ? 3.059 -7.646 0.107 1.00 83.38 87 GLY A O 1
ATOM 658 N N . HIS A 1 88 ? 5.030 -6.622 0.429 1.00 80.75 88 HIS A N 1
ATOM 659 C CA . HIS A 1 88 ? 5.519 -7.613 1.378 1.00 80.75 88 HIS A CA 1
ATOM 660 C C . HIS A 1 88 ? 4.772 -7.528 2.717 1.00 80.75 88 HIS A C 1
ATOM 662 O O . HIS A 1 88 ? 4.640 -6.459 3.312 1.00 80.75 88 HIS A O 1
ATOM 668 N N . ARG A 1 89 ? 4.352 -8.690 3.234 1.00 71.00 89 ARG A N 1
ATOM 669 C CA . ARG A 1 89 ? 3.745 -8.823 4.571 1.00 71.00 89 ARG A CA 1
ATOM 670 C C . ARG A 1 89 ? 4.771 -8.987 5.696 1.00 71.00 89 ARG A C 1
ATOM 672 O O . ARG A 1 89 ? 4.450 -8.743 6.849 1.00 71.00 89 ARG A O 1
ATOM 679 N N . THR A 1 90 ? 5.989 -9.435 5.394 1.00 54.94 90 THR A N 1
ATOM 680 C CA . THR A 1 90 ? 6.966 -9.862 6.422 1.00 54.94 90 THR A CA 1
ATOM 681 C C . THR A 1 90 ? 8.385 -9.342 6.207 1.00 54.94 90 THR A C 1
ATOM 683 O O . THR A 1 90 ? 9.255 -9.563 7.043 1.00 54.94 90 THR A O 1
ATOM 686 N N . THR A 1 91 ? 8.657 -8.667 5.091 1.00 57.41 91 THR A N 1
ATOM 687 C CA . THR A 1 91 ? 10.008 -8.259 4.670 1.00 57.41 91 THR A CA 1
ATOM 688 C C . THR A 1 91 ? 10.031 -6.781 4.293 1.00 57.41 91 THR A C 1
ATOM 690 O O . THR A 1 91 ? 8.980 -6.224 3.991 1.00 57.41 91 THR A O 1
ATOM 693 N N . TYR A 1 92 ? 11.218 -6.160 4.302 1.00 56.19 92 TYR A N 1
ATOM 694 C CA . TYR A 1 92 ? 11.454 -4.783 3.829 1.00 56.19 92 TYR A CA 1
ATOM 695 C C . TYR A 1 92 ? 10.462 -3.757 4.403 1.00 56.19 92 TYR A C 1
ATOM 697 O O . TYR A 1 92 ? 9.669 -3.161 3.685 1.00 56.19 92 TYR A O 1
ATOM 705 N N . GLY A 1 93 ? 10.449 -3.609 5.732 1.00 59.28 93 GLY A N 1
ATOM 706 C CA . GLY A 1 93 ? 9.511 -2.718 6.432 1.00 59.28 93 GLY A CA 1
ATOM 707 C C . GLY A 1 93 ? 8.091 -3.275 6.576 1.00 59.28 93 GLY A C 1
ATOM 708 O O . GLY A 1 93 ? 7.357 -2.800 7.433 1.00 59.28 93 GLY A O 1
ATOM 709 N N . ALA A 1 94 ? 7.744 -4.324 5.819 1.00 69.44 94 ALA A N 1
ATOM 710 C CA . ALA A 1 94 ? 6.506 -5.088 5.930 1.00 69.44 94 ALA A CA 1
ATOM 711 C C . ALA A 1 94 ? 5.247 -4.199 6.011 1.00 69.44 94 ALA A C 1
ATOM 713 O O . ALA A 1 94 ? 4.478 -4.334 6.963 1.00 69.44 94 ALA A O 1
ATOM 714 N N . PRO A 1 95 ? 5.025 -3.299 5.029 1.00 66.00 95 PRO A N 1
ATOM 715 C CA . PRO A 1 95 ? 3.961 -2.295 5.090 1.00 66.00 95 PRO A CA 1
ATOM 716 C C . PRO A 1 95 ? 2.581 -2.916 5.328 1.00 66.00 95 PRO A C 1
ATOM 718 O O . PRO A 1 95 ? 1.746 -2.318 5.987 1.00 66.00 95 PRO A O 1
ATOM 721 N N . PHE A 1 96 ? 2.354 -4.144 4.858 1.00 77.69 96 PHE A N 1
ATOM 722 C CA . PHE A 1 96 ? 1.074 -4.843 4.970 1.00 77.69 96 PHE A CA 1
ATOM 723 C C . PHE A 1 96 ? 1.008 -5.885 6.097 1.00 77.69 96 PHE A C 1
ATOM 725 O O . PHE A 1 96 ? 0.135 -6.752 6.085 1.00 77.69 96 PHE A O 1
ATOM 732 N N . ASN A 1 97 ? 1.911 -5.837 7.081 1.00 77.62 97 ASN A N 1
ATOM 733 C CA . ASN A 1 97 ? 1.915 -6.784 8.204 1.00 77.62 97 ASN A CA 1
ATOM 734 C C . ASN A 1 97 ? 0.666 -6.702 9.097 1.00 77.62 97 ASN A C 1
ATOM 736 O O . ASN A 1 97 ? 0.275 -7.719 9.659 1.00 77.62 97 ASN A O 1
ATOM 740 N N . LYS A 1 98 ? 0.050 -5.521 9.198 1.00 80.81 98 LYS A N 1
ATOM 741 C CA . LYS A 1 98 ? -1.115 -5.231 10.044 1.00 80.81 98 LYS A CA 1
ATOM 742 C C . LYS A 1 98 ? -2.439 -5.203 9.283 1.00 80.81 98 LYS A C 1
ATOM 744 O O . LYS A 1 98 ? -3.441 -4.771 9.835 1.00 80.81 98 LYS A O 1
ATOM 749 N N . LEU A 1 99 ? -2.486 -5.661 8.027 1.00 83.62 99 LEU A N 1
ATOM 750 C CA . LEU A 1 99 ? -3.756 -5.688 7.284 1.00 83.62 99 LEU A CA 1
ATOM 751 C C . LEU A 1 99 ? -4.839 -6.526 7.986 1.00 83.62 99 LEU A C 1
ATOM 753 O O . LEU A 1 99 ? -6.020 -6.268 7.781 1.00 83.62 99 LEU A O 1
ATOM 757 N N . ASP A 1 100 ? -4.455 -7.491 8.830 1.00 84.88 100 ASP A N 1
ATOM 758 C CA . ASP A 1 100 ? -5.399 -8.299 9.614 1.00 84.88 100 ASP A CA 1
ATOM 759 C C . ASP A 1 100 ? -6.101 -7.509 10.741 1.00 84.88 100 ASP A C 1
ATOM 761 O O . ASP A 1 100 ? -7.060 -8.009 11.323 1.00 84.88 100 ASP A O 1
ATOM 765 N N . GLU A 1 101 ? -5.626 -6.302 11.069 1.00 86.88 101 GLU A N 1
ATOM 766 C CA . GLU A 1 101 ? -6.209 -5.417 12.092 1.00 86.88 101 GLU A CA 1
ATOM 767 C C . GLU A 1 101 ? -7.304 -4.495 11.524 1.00 86.88 101 GLU A C 1
ATOM 769 O O . GLU A 1 101 ? -7.926 -3.755 12.283 1.00 86.88 101 GLU A O 1
ATOM 774 N N . LEU A 1 102 ? -7.551 -4.533 10.207 1.00 87.06 102 LEU A N 1
ATOM 775 C CA . LEU A 1 102 ? -8.550 -3.692 9.549 1.00 87.06 102 LEU A CA 1
ATOM 776 C C . LEU A 1 102 ? -9.966 -4.249 9.681 1.00 87.06 102 LEU A C 1
ATOM 778 O O . LEU A 1 102 ? -10.216 -5.447 9.524 1.00 87.06 102 LEU A O 1
ATOM 782 N N . PHE A 1 103 ? -10.913 -3.338 9.874 1.00 88.69 103 PHE A N 1
ATOM 783 C CA . PHE A 1 103 ? -12.339 -3.614 9.934 1.00 88.69 103 PHE A CA 1
ATOM 784 C C . PHE A 1 103 ? -13.088 -2.936 8.778 1.00 88.69 103 PHE A C 1
ATOM 786 O O . PHE A 1 103 ? -12.655 -1.906 8.255 1.00 88.69 103 PHE A O 1
ATOM 793 N N . PRO A 1 104 ? -14.248 -3.481 8.363 1.00 89.81 104 PRO A N 1
ATOM 794 C CA . PRO A 1 104 ? -15.107 -2.807 7.398 1.00 89.81 104 PRO A CA 1
ATOM 795 C C . PRO A 1 104 ? -15.449 -1.380 7.851 1.00 89.81 104 PRO A C 1
ATOM 797 O O . PRO A 1 104 ? -15.986 -1.186 8.942 1.00 89.81 104 PRO A O 1
ATOM 800 N N . GLY A 1 105 ? -15.166 -0.397 6.995 1.00 88.25 105 GLY A N 1
ATOM 801 C CA . GLY A 1 105 ? -15.358 1.030 7.279 1.00 88.25 105 GLY A CA 1
ATOM 802 C C . GLY A 1 105 ? -14.075 1.785 7.638 1.00 88.25 105 GLY A C 1
ATOM 803 O O . GLY A 1 105 ? -14.102 3.017 7.679 1.00 88.25 105 GLY A O 1
ATOM 804 N N . ASP A 1 106 ? -12.959 1.083 7.849 1.00 89.94 106 ASP A N 1
ATOM 805 C CA . ASP A 1 106 ? -11.649 1.723 7.936 1.00 89.94 106 ASP A CA 1
ATOM 806 C C . ASP A 1 106 ? -11.254 2.333 6.593 1.00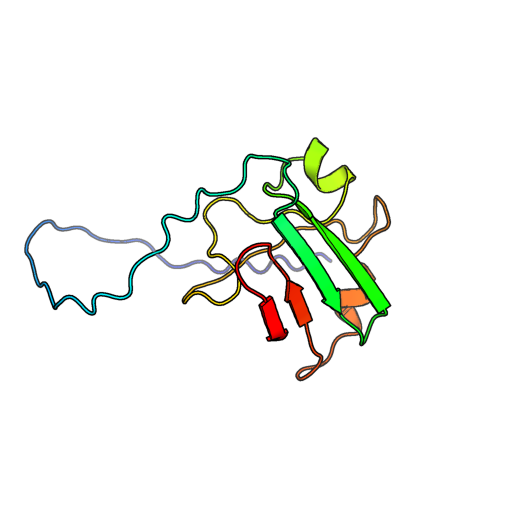 89.94 106 ASP A C 1
ATOM 808 O O . ASP A 1 106 ? -11.476 1.753 5.531 1.00 89.94 106 ASP A O 1
ATOM 812 N N . LYS A 1 107 ? -10.646 3.519 6.657 1.00 90.00 107 LYS A N 1
ATOM 813 C CA . LYS A 1 107 ? -10.301 4.297 5.468 1.00 90.00 107 LYS A CA 1
ATOM 814 C C . LYS A 1 107 ? -8.985 3.834 4.873 1.00 90.00 107 LYS A C 1
ATOM 816 O O . LYS A 1 107 ? -7.971 3.803 5.573 1.00 90.00 107 LYS A O 1
ATOM 821 N N . ILE A 1 108 ? -8.988 3.610 3.566 1.00 87.38 108 ILE A N 1
ATOM 822 C CA . ILE A 1 108 ? -7.769 3.428 2.777 1.00 87.38 108 ILE A CA 1
ATOM 823 C C . ILE A 1 108 ? -7.657 4.614 1.832 1.00 87.38 108 ILE A C 1
ATOM 825 O O . ILE A 1 108 ? -8.523 4.843 0.992 1.00 87.38 108 ILE A O 1
ATOM 829 N N . ILE A 1 109 ? -6.596 5.394 1.987 1.00 88.56 109 ILE A N 1
ATOM 830 C CA . ILE A 1 109 ? -6.363 6.614 1.223 1.00 88.56 109 ILE A CA 1
ATOM 831 C C . ILE A 1 109 ? -5.240 6.321 0.237 1.00 88.56 109 ILE A C 1
ATOM 833 O O . ILE A 1 109 ? -4.146 5.934 0.640 1.00 88.56 109 ILE A O 1
ATOM 837 N N . ILE A 1 110 ? -5.513 6.487 -1.054 1.00 86.62 110 ILE A N 1
ATOM 838 C CA . ILE A 1 110 ? -4.507 6.383 -2.109 1.00 86.62 110 ILE A CA 1
ATOM 839 C C . ILE A 1 110 ? -4.443 7.720 -2.832 1.00 86.62 110 ILE A C 1
ATOM 841 O O . ILE A 1 110 ? -5.443 8.167 -3.396 1.00 86.62 110 ILE A O 1
ATOM 845 N N . GLU A 1 111 ? -3.269 8.339 -2.836 1.00 86.50 111 GLU A N 1
ATOM 846 C CA . GLU A 1 111 ? -3.017 9.592 -3.544 1.00 86.50 111 GLU A CA 1
ATOM 847 C C . GLU A 1 111 ? -2.058 9.324 -4.695 1.00 86.50 111 GLU A C 1
ATOM 849 O O . GLU A 1 111 ? -0.962 8.807 -4.505 1.00 86.50 111 GLU A O 1
ATOM 854 N N . THR A 1 112 ? -2.463 9.657 -5.910 1.00 84.12 112 THR A N 1
ATOM 855 C CA . THR A 1 112 ? -1.593 9.596 -7.088 1.00 84.12 112 THR A CA 1
ATOM 856 C C . THR A 1 112 ? -1.361 11.006 -7.608 1.00 84.12 112 THR A C 1
ATOM 858 O O . THR A 1 112 ? -2.053 11.943 -7.210 1.00 84.12 112 THR A O 1
ATOM 861 N N . LYS A 1 113 ? -0.409 11.174 -8.531 1.00 76.88 113 LYS A N 1
ATOM 862 C CA . LYS A 1 113 ? -0.168 12.481 -9.168 1.00 76.88 113 LYS A CA 1
ATOM 863 C C . LYS A 1 113 ? -1.414 13.045 -9.867 1.00 76.88 113 LYS A C 1
ATOM 865 O O . LYS A 1 113 ? -1.502 14.258 -10.017 1.00 76.88 113 LYS A O 1
ATOM 870 N N . ILE A 1 114 ? -2.346 12.184 -10.289 1.00 72.94 114 ILE A N 1
ATOM 871 C CA . ILE A 1 114 ? -3.552 12.593 -11.019 1.00 72.94 114 ILE A CA 1
ATOM 872 C C . ILE A 1 114 ? -4.793 12.592 -10.116 1.00 72.94 114 ILE A C 1
ATOM 874 O O . ILE A 1 114 ? -5.585 13.529 -10.147 1.00 72.94 114 ILE A O 1
ATOM 878 N N . ILE A 1 115 ? -4.991 11.538 -9.315 1.00 76.94 115 ILE A N 1
ATOM 879 C CA . ILE A 1 115 ? -6.241 11.298 -8.577 1.00 76.94 115 ILE A CA 1
ATOM 880 C C . ILE A 1 115 ? -5.953 10.860 -7.140 1.00 76.94 115 ILE A C 1
ATOM 882 O O . ILE A 1 115 ? -5.155 9.950 -6.903 1.00 76.94 115 ILE A O 1
ATOM 886 N N . THR A 1 116 ? -6.691 11.437 -6.193 1.00 80.06 116 THR A N 1
ATOM 887 C CA . THR A 1 116 ? -6.794 10.935 -4.818 1.00 80.06 116 THR A CA 1
ATOM 888 C C . THR A 1 116 ? -8.119 10.2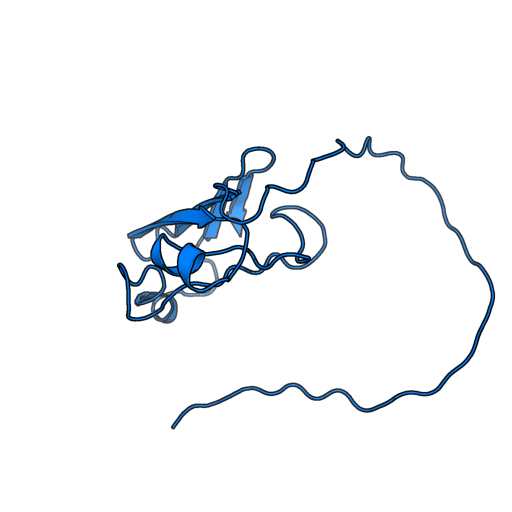08 -4.624 1.00 80.06 116 THR A C 1
ATOM 890 O O . THR A 1 116 ? -9.187 10.730 -4.952 1.00 80.06 116 THR A O 1
ATOM 893 N N . LYS A 1 117 ? -8.066 8.997 -4.064 1.00 82.00 117 LYS A N 1
ATOM 894 C CA . LYS A 1 117 ? -9.240 8.179 -3.758 1.00 82.00 117 LYS A CA 1
ATOM 895 C C . LYS A 1 117 ? -9.202 7.690 -2.315 1.00 82.00 117 LYS A C 1
ATOM 897 O O . LYS A 1 117 ? -8.175 7.229 -1.829 1.00 82.00 117 LYS A O 1
ATOM 902 N N . ILE A 1 118 ? -10.357 7.767 -1.662 1.00 84.62 118 ILE A N 1
ATOM 903 C CA . ILE A 1 118 ? -10.602 7.200 -0.337 1.00 84.62 118 ILE A CA 1
ATOM 904 C C . ILE A 1 118 ? -11.581 6.042 -0.522 1.00 84.62 118 ILE A C 1
ATOM 906 O O . ILE A 1 118 ? -12.613 6.217 -1.182 1.00 84.62 118 ILE A O 1
ATOM 910 N N . PHE A 1 119 ? -11.219 4.884 0.017 1.00 80.62 119 PHE A N 1
ATOM 911 C CA . PHE A 1 119 ? -12.033 3.674 0.075 1.00 80.62 119 PHE A CA 1
ATOM 912 C C . PHE A 1 119 ? -12.546 3.459 1.495 1.00 80.62 119 PHE A C 1
ATOM 914 O O . PHE A 1 119 ? -11.811 3.837 2.441 1.00 80.62 119 PHE A O 1
#

Secondary structure (DSSP, 8-state):
--------------------------------PPPPTTSEEEEEEEGGGTEEEEEEE---HHHHTTS-EE-TTSPPTTSSS---EE--SSSTT-TTTTGGG--TT---EEEESS-EEE-

Organism: NCBI:txid412755